Protein AF-0000000083462170 (afdb_homodimer)

Sequence (170 aa):
PGWAVDPAAEGAAPVGGAATWVPVAAGEPVPPSAIPAGLDTGGEQLYVGRGKHESGALIPGKVVPSHGVCYVPWGGEEHGIAEYEPGWAVDPAAEGAAPVGGAATWVPVAAGEPVPPSAIPAGLDTGGEQLYVGRGKHESGALIPGKVVPSHGVCYVPWGGEEHGIAEYE

Secondary structure (DSSP, 8-state):
------GGGS-----SS------B-TTPPPPTT--EEEE-TT--EEEEEEEE-TTS-EEEEEEETTTTEEEEEETTEEEEESSB-/------GGGS-----SS------B-TTPPPPTT--EEEE-TT--EEEEEEEE-TTS-EEEEEEETTTTEEEEEETTEEEEESSB-

Solvent-accessible surface area (backbone atoms only — not comparable to full-atom values): 9360 Å² total; per-residue (Å²): 135,78,83,73,74,69,73,72,72,58,75,52,62,18,83,16,24,64,84,67,83,54,82,36,56,63,76,52,73,77,60,93,79,58,49,77,48,30,30,45,82,86,64,49,68,23,26,59,24,30,27,71,44,93,83,67,20,33,33,21,8,28,23,36,66,94,77,38,27,28,30,22,45,52,95,61,24,42,43,75,26,43,57,26,47,136,78,83,74,72,69,74,72,74,58,77,55,61,23,85,21,34,64,82,64,83,53,81,36,54,64,78,52,73,77,60,92,80,58,51,77,46,30,31,46,83,85,65,48,67,23,23,59,23,28,28,70,43,93,84,68,20,35,32,22,8,29,24,36,66,94,77,39,28,27,29,24,45,51,94,61,25,42,43,75,26,43,58,27,46

Organism: Laodelphax striatellus (NCBI:txid195883)

Structure (mmCIF, N/CA/C/O backbone):
data_AF-0000000083462170-model_v1
#
loop_
_entity.id
_entity.type
_entity.pdbx_description
1 polymer 'Uncharacterized protein'
#
loop_
_atom_site.group_PDB
_atom_site.id
_atom_site.type_symbol
_atom_site.label_atom_id
_atom_site.label_alt_id
_atom_site.label_comp_id
_atom_site.label_asym_id
_atom_site.label_entity_id
_atom_site.label_seq_id
_atom_site.pdbx_PDB_ins_code
_atom_site.Cartn_x
_atom_site.Cartn_y
_atom_site.Cartn_z
_atom_site.occupancy
_atom_site.B_iso_or_equiv
_atom_site.auth_seq_id
_atom_site.auth_comp_id
_atom_site.auth_asym_id
_atom_site.auth_atom_id
_atom_site.pdbx_PDB_model_num
ATOM 1 N N . PRO A 1 1 ? -21.953 16.828 32.188 1 22.05 1 PRO A N 1
ATOM 2 C CA . PRO A 1 1 ? -20.594 16.391 32.5 1 22.05 1 PRO A CA 1
ATOM 3 C C . PRO A 1 1 ? -19.797 16.016 31.234 1 22.05 1 PRO A C 1
ATOM 5 O O . PRO A 1 1 ? -20.281 15.242 30.406 1 22.05 1 PRO A O 1
ATOM 8 N N . GLY A 1 2 ? -19.094 16.891 30.531 1 22.62 2 GLY A N 1
ATOM 9 C CA . GLY A 1 2 ? -18.703 17.047 29.141 1 22.62 2 GLY A CA 1
ATOM 10 C C . GLY A 1 2 ? -17.594 16.094 28.719 1 22.62 2 GLY A C 1
ATOM 11 O O . GLY A 1 2 ? -16.781 15.672 29.547 1 22.62 2 GLY A O 1
ATOM 12 N N . TRP A 1 3 ? -17.922 15.086 27.938 1 23.22 3 TRP A N 1
ATOM 13 C CA . TRP A 1 3 ? -17.078 13.938 27.641 1 23.22 3 TRP A CA 1
ATOM 14 C C . TRP A 1 3 ? -15.695 14.391 27.172 1 23.22 3 TRP A C 1
ATOM 16 O O . TRP A 1 3 ? -15.578 15.32 26.375 1 23.22 3 TRP A O 1
ATOM 26 N N . ALA A 1 4 ? -14.734 14.586 28.016 1 24.98 4 ALA A N 1
ATOM 27 C CA . ALA A 1 4 ? -13.344 15.008 27.875 1 24.98 4 ALA A CA 1
ATOM 28 C C . ALA A 1 4 ? -12.625 14.156 26.828 1 24.98 4 ALA A C 1
ATOM 30 O O . ALA A 1 4 ? -12.609 12.922 26.922 1 24.98 4 ALA A O 1
ATOM 31 N N . VAL A 1 5 ? -12.859 14.484 25.594 1 25.39 5 VAL A N 1
ATOM 32 C CA . VAL A 1 5 ? -12.148 13.828 24.5 1 25.39 5 VAL A CA 1
ATOM 33 C C . VAL A 1 5 ? -10.664 13.711 24.844 1 25.39 5 VAL A C 1
ATOM 35 O O . VAL A 1 5 ? -10.055 14.672 25.312 1 25.39 5 VAL A O 1
ATOM 38 N N . ASP A 1 6 ? -10.289 12.648 25.406 1 29.88 6 ASP A N 1
ATOM 39 C CA . ASP A 1 6 ? -8.906 12.367 25.781 1 29.88 6 ASP A CA 1
ATOM 40 C C . ASP A 1 6 ? -7.938 12.789 24.672 1 29.88 6 ASP A C 1
ATOM 42 O O . ASP A 1 6 ? -8.156 12.477 23.5 1 29.88 6 ASP A O 1
ATOM 46 N N . PRO A 1 7 ? -7.316 13.914 24.781 1 28.61 7 PRO A N 1
ATOM 47 C CA . PRO A 1 7 ? -6.293 14.461 23.891 1 28.61 7 PRO A CA 1
ATOM 48 C C . PRO A 1 7 ? -5.426 13.383 23.25 1 28.61 7 PRO A C 1
ATOM 50 O O . PRO A 1 7 ? -4.613 13.68 22.375 1 28.61 7 PRO A O 1
ATOM 53 N N . ALA A 1 8 ? -5.148 12.414 24.094 1 29.11 8 ALA A N 1
ATOM 54 C CA . ALA A 1 8 ? -4.031 11.523 23.781 1 29.11 8 ALA A CA 1
ATOM 55 C C . ALA A 1 8 ? -4.219 10.867 22.406 1 29.11 8 ALA A C 1
ATOM 57 O O . ALA A 1 8 ? -3.396 10.055 21.984 1 29.11 8 ALA A O 1
ATOM 58 N N . ALA A 1 9 ? -5.5 10.57 22.109 1 28.11 9 ALA A N 1
ATOM 59 C CA . ALA A 1 9 ? -5.68 9.719 20.938 1 28.11 9 ALA A CA 1
ATOM 60 C C . ALA A 1 9 ? -5.035 10.336 19.703 1 28.11 9 ALA A C 1
ATOM 62 O O . ALA A 1 9 ? -5.484 10.109 18.578 1 28.11 9 ALA A O 1
ATOM 63 N N . GLU A 1 10 ? -4.625 11.57 19.797 1 28.42 10 GLU A N 1
ATOM 64 C CA . GLU A 1 10 ? -3.84 12.219 18.75 1 28.42 10 GLU A CA 1
ATOM 65 C C . GLU A 1 10 ? -2.768 11.281 18.203 1 28.42 10 GLU A C 1
ATOM 67 O O . GLU A 1 10 ? -1.894 10.828 18.938 1 28.42 10 GLU A O 1
ATOM 72 N N . GLY A 1 11 ? -3.178 10.18 17.609 1 30.52 11 GLY A N 1
ATOM 73 C CA . GLY A 1 11 ? -2.24 9.297 16.922 1 30.52 11 GLY A CA 1
ATOM 74 C C . GLY A 1 11 ? -0.998 10.016 16.438 1 30.52 11 GLY A C 1
ATOM 75 O O . GLY A 1 11 ? -1.069 10.82 15.5 1 30.52 11 GLY A O 1
ATOM 76 N N . ALA A 1 12 ? -0.257 10.609 17.25 1 30.09 12 ALA A N 1
ATOM 77 C CA . ALA A 1 12 ? 1.049 11.258 17.156 1 30.09 12 ALA A CA 1
ATOM 78 C C . ALA A 1 12 ? 1.91 10.609 16.078 1 30.09 12 ALA A C 1
ATOM 80 O O . ALA A 1 12 ? 2.094 9.391 16.078 1 30.09 12 ALA A O 1
ATOM 81 N N . ALA A 1 13 ? 1.798 11.117 14.867 1 33.25 13 ALA A N 1
ATOM 82 C CA . ALA A 1 13 ? 2.832 10.828 13.875 1 33.25 13 ALA A CA 1
ATOM 83 C C . ALA A 1 13 ? 4.207 10.719 14.531 1 33.25 13 ALA A C 1
ATOM 85 O O . ALA A 1 13 ? 4.598 11.594 15.312 1 33.25 13 ALA A O 1
ATOM 86 N N . PRO A 1 14 ? 4.59 9.648 15.227 1 33.41 14 PRO A N 1
ATOM 87 C CA . PRO A 1 14 ? 5.945 9.719 15.781 1 33.41 14 PRO A CA 1
ATOM 88 C C . PRO A 1 14 ? 6.855 10.656 14.992 1 33.41 14 PRO A C 1
ATOM 90 O O . PRO A 1 14 ? 6.715 10.781 13.773 1 33.41 14 PRO A O 1
ATOM 93 N N . VAL A 1 15 ? 7.145 11.789 15.391 1 33.81 15 VAL A N 1
ATOM 94 C CA . VAL A 1 15 ? 8.258 12.602 14.93 1 33.81 15 VAL A CA 1
ATOM 95 C C . VAL A 1 15 ? 9.469 11.719 14.648 1 33.81 15 VAL A C 1
ATOM 97 O O . VAL A 1 15 ? 10.594 12.211 14.531 1 33.81 15 VAL A O 1
ATOM 100 N N . GLY A 1 16 ? 9.539 10.438 15.148 1 37.56 16 GLY A N 1
ATOM 101 C CA . GLY A 1 16 ? 10.734 9.633 14.977 1 37.56 16 GLY A CA 1
ATOM 102 C C . GLY A 1 16 ? 11.203 9.547 13.539 1 37.56 16 GLY A C 1
ATOM 103 O O . GLY A 1 16 ? 10.531 10.047 12.633 1 37.56 16 GLY A O 1
ATOM 104 N N . GLY A 1 17 ? 12.391 8.711 13.195 1 43.97 17 GLY A N 1
ATOM 105 C CA . GLY A 1 17 ? 13.031 8.672 11.891 1 43.97 17 GLY A CA 1
ATOM 106 C C . GLY A 1 17 ? 12.047 8.516 10.742 1 43.97 17 GLY A C 1
ATOM 107 O O . GLY A 1 17 ? 11.078 7.762 10.852 1 43.97 17 GLY A O 1
ATOM 108 N N . ALA A 1 18 ? 11.719 9.633 9.969 1 58.22 18 ALA A N 1
ATOM 109 C CA . ALA A 1 18 ? 11.023 9.68 8.688 1 58.22 18 ALA A CA 1
ATOM 110 C C . ALA A 1 18 ? 11.148 8.344 7.953 1 58.22 18 ALA A C 1
ATOM 112 O O . ALA A 1 18 ? 12.25 7.816 7.797 1 58.22 18 ALA A O 1
ATOM 113 N N . ALA A 1 19 ? 10.047 7.562 8.109 1 76.88 19 ALA A N 1
ATOM 114 C CA . ALA A 1 19 ? 10.023 6.367 7.27 1 76.88 19 ALA A CA 1
ATOM 115 C C . ALA A 1 19 ? 10.609 6.656 5.891 1 76.88 19 ALA A C 1
ATOM 117 O O . ALA A 1 19 ? 10.375 7.723 5.32 1 76.88 19 ALA A O 1
ATOM 118 N N . THR A 1 20 ? 11.633 5.859 5.617 1 89.5 20 THR A N 1
ATOM 119 C CA . THR A 1 20 ? 12.234 5.98 4.293 1 89.5 20 THR A CA 1
ATOM 120 C C . THR A 1 20 ? 11.914 4.758 3.439 1 89.5 20 THR A C 1
ATOM 122 O O . THR A 1 20 ? 11.742 3.656 3.963 1 89.5 20 THR A O 1
ATOM 125 N N . TRP A 1 21 ? 11.711 5.02 2.223 1 95.81 21 TRP A N 1
ATOM 126 C CA . TRP A 1 21 ? 11.594 3.914 1.278 1 95.81 21 TRP A CA 1
ATOM 127 C C . TRP A 1 21 ? 12.953 3.277 1.017 1 95.81 21 TRP A C 1
ATOM 129 O O . TRP A 1 21 ? 13.906 3.963 0.633 1 95.81 21 TRP A O 1
ATOM 139 N N . VAL A 1 22 ? 13.078 2 1.242 1 96.31 22 VAL A N 1
ATOM 140 C CA . VAL A 1 22 ? 14.32 1.255 1.092 1 96.31 22 VAL A CA 1
ATOM 141 C C . VAL A 1 22 ? 14.219 0.319 -0.11 1 96.31 22 VAL A C 1
ATOM 143 O O . VAL A 1 22 ? 13.336 -0.539 -0.166 1 96.31 22 VAL A O 1
ATOM 146 N N . PRO A 1 23 ? 15.164 0.491 -1.076 1 97.69 23 PRO A N 1
ATOM 147 C CA . PRO A 1 23 ? 15.109 -0.417 -2.225 1 97.69 23 PRO A CA 1
ATOM 148 C C . PRO A 1 23 ? 15.328 -1.876 -1.834 1 97.69 23 PRO A C 1
ATOM 150 O O . PRO A 1 23 ? 16.156 -2.17 -0.971 1 97.69 23 PRO A O 1
ATOM 153 N N . VAL A 1 24 ? 14.523 -2.691 -2.367 1 98.25 24 VAL A N 1
ATOM 154 C CA . VAL A 1 24 ? 14.672 -4.141 -2.273 1 98.25 24 VAL A CA 1
ATOM 155 C C . VAL A 1 24 ? 14.875 -4.73 -3.668 1 98.25 24 VAL A C 1
ATOM 157 O O . VAL A 1 24 ? 14.023 -4.559 -4.547 1 98.25 24 VAL A O 1
ATOM 160 N N . ALA A 1 25 ? 16 -5.398 -3.861 1 98.56 25 ALA A N 1
ATOM 161 C CA . ALA A 1 25 ? 16.281 -6.062 -5.133 1 98.56 25 ALA A CA 1
ATOM 162 C C . ALA A 1 25 ? 15.477 -7.355 -5.262 1 98.56 25 ALA A C 1
ATOM 164 O O . ALA A 1 25 ? 15.062 -7.938 -4.258 1 98.56 25 ALA A O 1
ATOM 165 N N . ALA A 1 26 ? 15.266 -7.707 -6.547 1 98.44 26 ALA A N 1
ATOM 166 C CA . ALA A 1 26 ? 14.547 -8.953 -6.797 1 98.44 26 ALA A CA 1
ATOM 167 C C . ALA A 1 26 ? 15.18 -10.109 -6.031 1 98.44 26 ALA A C 1
ATOM 169 O O . ALA A 1 26 ? 16.391 -10.305 -6.078 1 98.44 26 ALA A O 1
ATOM 170 N N . GLY A 1 27 ? 14.305 -10.82 -5.312 1 97.75 27 GLY A N 1
ATOM 171 C CA . GLY A 1 27 ? 14.766 -12.016 -4.625 1 97.75 27 GLY A CA 1
ATOM 172 C C . GLY A 1 27 ? 15.297 -11.734 -3.23 1 97.75 27 GLY A C 1
ATOM 173 O O . GLY A 1 27 ? 15.562 -12.664 -2.461 1 97.75 27 GLY A O 1
ATOM 174 N N . GLU A 1 28 ? 15.578 -10.586 -2.895 1 98.44 28 GLU A N 1
ATOM 175 C CA . GLU A 1 28 ? 16.062 -10.25 -1.56 1 98.44 28 GLU A CA 1
ATOM 176 C C . GLU A 1 28 ? 14.938 -10.289 -0.534 1 98.44 28 GLU A C 1
ATOM 178 O O . GLU A 1 28 ? 13.781 -10.016 -0.865 1 98.44 28 GLU A O 1
ATOM 183 N N . PRO A 1 29 ? 15.25 -10.57 0.631 1 98.12 29 PRO A N 1
ATOM 184 C CA . PRO A 1 29 ? 14.219 -10.617 1.669 1 98.12 29 PRO A CA 1
ATOM 185 C C . PRO A 1 29 ? 13.695 -9.234 2.041 1 98.12 29 PRO A C 1
ATOM 187 O O . PRO A 1 29 ? 14.398 -8.234 1.852 1 98.12 29 PRO A O 1
ATOM 190 N N . VAL A 1 30 ? 12.484 -9.219 2.564 1 97.94 30 VAL A N 1
ATOM 191 C CA . VAL A 1 30 ? 11.93 -7.992 3.131 1 97.94 30 VAL A CA 1
ATOM 192 C C . VAL A 1 30 ? 12.797 -7.527 4.305 1 97.94 30 VAL A C 1
ATOM 194 O O . VAL A 1 30 ? 13.148 -8.32 5.176 1 97.94 30 VAL A O 1
ATOM 197 N N . PRO A 1 31 ? 13.172 -6.273 4.32 1 96.19 31 PRO A N 1
ATOM 198 C CA . PRO A 1 31 ? 13.977 -5.785 5.445 1 96.19 31 PRO A CA 1
ATOM 199 C C . PRO A 1 31 ? 13.25 -5.918 6.785 1 96.19 31 PRO A C 1
ATOM 201 O O . PRO A 1 31 ? 12.023 -5.801 6.844 1 96.19 31 PRO A O 1
ATOM 204 N N . PRO A 1 32 ? 13.984 -6.094 7.867 1 93.75 32 PRO A N 1
ATOM 205 C CA . PRO A 1 32 ? 13.375 -6.23 9.195 1 93.75 32 PRO A CA 1
ATOM 206 C C . PRO A 1 32 ? 12.633 -4.969 9.633 1 93.75 32 PRO A C 1
ATOM 208 O O . PRO A 1 32 ? 11.781 -5.023 10.523 1 93.75 32 PRO A O 1
ATOM 211 N N . SER A 1 33 ? 12.883 -3.848 8.977 1 90.44 33 SER A N 1
ATOM 212 C CA . SER A 1 33 ? 12.266 -2.582 9.359 1 90.44 33 SER A CA 1
ATOM 213 C C . SER A 1 33 ? 10.992 -2.33 8.562 1 90.44 33 SER A C 1
ATOM 215 O O . SER A 1 33 ? 10.336 -1.298 8.734 1 90.44 33 SER A O 1
ATOM 217 N N . ALA A 1 34 ? 10.734 -3.215 7.711 1 93.88 34 ALA A N 1
ATOM 218 C CA . ALA A 1 34 ? 9.539 -3.02 6.891 1 93.88 34 ALA A CA 1
ATOM 219 C C . ALA A 1 34 ? 8.305 -2.826 7.766 1 93.88 34 ALA A C 1
ATOM 221 O O . ALA A 1 34 ? 8.18 -3.439 8.828 1 93.88 34 ALA A O 1
ATOM 222 N N . ILE A 1 35 ? 7.352 -2.039 7.312 1 92.94 35 ILE A N 1
ATOM 223 C CA . ILE A 1 35 ? 6.152 -1.701 8.07 1 92.94 35 ILE A CA 1
ATOM 224 C C . ILE A 1 35 ? 5.082 -2.764 7.84 1 92.94 35 ILE A C 1
ATOM 226 O O . ILE A 1 35 ? 4.562 -2.898 6.73 1 92.94 35 ILE A O 1
ATOM 230 N N . PRO A 1 36 ? 4.75 -3.502 8.906 1 95.81 36 PRO A N 1
ATOM 231 C CA . PRO A 1 36 ? 3.602 -4.402 8.766 1 95.81 36 PRO A CA 1
ATOM 232 C C . PRO A 1 36 ? 2.291 -3.652 8.539 1 95.81 36 PRO A C 1
ATOM 234 O O . PRO A 1 36 ? 2.043 -2.625 9.172 1 95.81 36 PRO A O 1
ATOM 237 N N . ALA A 1 37 ? 1.513 -4.238 7.621 1 97.38 37 ALA A N 1
ATOM 238 C CA . ALA A 1 37 ? 0.372 -3.412 7.234 1 97.38 37 ALA A CA 1
ATOM 239 C C . ALA A 1 37 ? -0.876 -4.266 7.023 1 97.38 37 ALA A C 1
ATOM 241 O O . ALA A 1 37 ? -1.937 -3.748 6.668 1 97.38 37 ALA A O 1
ATOM 242 N N . GLY A 1 38 ? -0.79 -5.566 7.121 1 98.38 38 GLY A N 1
ATOM 243 C CA . GLY A 1 38 ? -1.947 -6.426 6.926 1 98.38 38 GLY A CA 1
ATOM 244 C C . GLY A 1 38 ? -1.623 -7.902 7.055 1 98.38 38 GLY A C 1
ATOM 245 O O . GLY A 1 38 ? -0.472 -8.273 7.297 1 98.38 38 GLY A O 1
ATOM 246 N N . LEU A 1 39 ? -2.701 -8.609 6.891 1 98.44 39 LEU A N 1
ATOM 247 C CA . LEU A 1 39 ? -2.676 -10.07 6.895 1 98.44 39 LEU A CA 1
ATOM 248 C C . LEU A 1 39 ? -3.586 -10.633 5.809 1 98.44 39 LEU A C 1
ATOM 250 O O . LEU A 1 39 ? -4.711 -10.164 5.633 1 98.44 39 LEU A O 1
ATOM 254 N N . ASP A 1 40 ? -3.012 -11.539 5.098 1 98.06 40 ASP A N 1
ATOM 255 C CA . ASP A 1 40 ? -3.9 -12.172 4.129 1 98.06 40 ASP A CA 1
ATOM 256 C C . ASP A 1 40 ? -4.738 -13.266 4.785 1 98.06 40 ASP A C 1
ATOM 258 O O . ASP A 1 40 ? -4.648 -13.484 5.996 1 98.06 40 ASP A O 1
ATOM 262 N N . THR A 1 41 ? -5.578 -13.922 3.984 1 97.88 41 THR A N 1
ATOM 263 C CA . THR A 1 41 ? -6.531 -14.883 4.531 1 97.88 41 THR A CA 1
ATOM 264 C C . THR A 1 41 ? -5.809 -16.125 5.066 1 97.88 41 THR A C 1
ATOM 266 O O . THR A 1 41 ? -6.367 -16.875 5.871 1 97.88 41 THR A O 1
ATOM 269 N N . GLY A 1 42 ? -4.594 -16.375 4.66 1 97.56 42 GLY A N 1
ATOM 270 C CA . GLY A 1 42 ? -3.795 -17.5 5.129 1 97.56 42 GLY A CA 1
ATOM 271 C C . GLY A 1 42 ? -2.943 -17.156 6.336 1 97.56 42 GLY A C 1
ATOM 272 O O . GLY A 1 42 ? -2.213 -18.016 6.848 1 97.56 42 GLY A O 1
ATOM 273 N N . GLY A 1 43 ? -2.988 -15.93 6.734 1 97.38 43 GLY A N 1
ATOM 274 C CA . GLY A 1 43 ? -2.244 -15.516 7.914 1 97.38 43 GLY A CA 1
ATOM 275 C C . GLY A 1 43 ? -0.863 -14.984 7.59 1 97.38 43 GLY A C 1
ATOM 276 O O . GLY A 1 43 ? -0.054 -14.75 8.492 1 97.38 43 GLY A O 1
ATOM 277 N N . GLU A 1 44 ? -0.578 -14.844 6.371 1 98.31 44 GLU A N 1
ATOM 278 C CA . GLU A 1 44 ? 0.724 -14.281 6.031 1 98.31 44 GLU A CA 1
ATOM 279 C C . GLU A 1 44 ? 0.743 -12.773 6.246 1 98.31 44 GLU A C 1
ATOM 281 O O . GLU A 1 44 ? -0.161 -12.062 5.797 1 98.31 44 GLU A O 1
ATOM 286 N N . GLN A 1 45 ? 1.786 -12.312 6.984 1 98.62 45 GLN A N 1
ATOM 287 C CA . GLN A 1 45 ? 1.983 -10.883 7.203 1 98.62 45 GLN A CA 1
ATOM 288 C C . GLN A 1 45 ? 2.32 -10.164 5.902 1 98.62 45 GLN A C 1
ATOM 290 O O . GLN A 1 45 ? 3.221 -10.586 5.172 1 98.62 45 GLN A O 1
ATOM 295 N N . LEU A 1 46 ? 1.598 -9.102 5.648 1 98.75 46 LEU A N 1
ATOM 296 C CA . LEU A 1 46 ? 1.851 -8.227 4.508 1 98.75 46 LEU A CA 1
ATOM 297 C C . LEU A 1 46 ? 2.502 -6.922 4.957 1 98.75 46 LEU A C 1
ATOM 299 O O . LEU A 1 46 ? 2.314 -6.488 6.098 1 98.75 46 LEU A O 1
ATOM 303 N N . TYR A 1 47 ? 3.232 -6.371 4.047 1 98 47 TYR A N 1
ATOM 304 C CA . TYR A 1 47 ? 3.926 -5.121 4.34 1 98 47 TYR A CA 1
ATOM 305 C C . TYR A 1 47 ? 3.605 -4.062 3.293 1 98 47 TYR A C 1
ATOM 307 O O . TYR A 1 47 ? 3.164 -4.387 2.188 1 98 47 TYR A O 1
ATOM 315 N N . VAL A 1 48 ? 3.828 -2.801 3.682 1 97.62 48 VAL A N 1
ATOM 316 C CA . VAL A 1 48 ? 3.764 -1.697 2.729 1 97.62 48 VAL A CA 1
ATOM 317 C C . VAL A 1 48 ? 4.961 -1.759 1.784 1 97.62 48 VAL A C 1
ATOM 319 O O . VAL A 1 48 ? 6.09 -2 2.219 1 97.62 48 VAL A O 1
ATOM 322 N N . GLY A 1 49 ? 4.734 -1.559 0.559 1 98.19 49 GLY A N 1
ATOM 323 C CA . GLY A 1 49 ? 5.754 -1.32 -0.448 1 98.19 49 GLY A CA 1
ATOM 324 C C . GLY A 1 49 ? 5.281 -0.429 -1.581 1 98.19 49 GLY A C 1
ATOM 325 O O . GLY A 1 49 ? 4.113 -0.037 -1.622 1 98.19 49 GLY A O 1
ATOM 326 N N . ARG A 1 50 ? 6.18 -0.071 -2.424 1 98.81 50 ARG A N 1
ATOM 327 C CA . ARG A 1 50 ? 5.836 0.624 -3.66 1 98.81 50 ARG A CA 1
ATOM 328 C C . ARG A 1 50 ? 6.715 0.151 -4.816 1 98.81 50 ARG A C 1
ATOM 330 O O . ARG A 1 50 ? 7.867 -0.231 -4.609 1 98.81 50 ARG A O 1
ATOM 337 N N . GLY A 1 51 ? 6.109 0.126 -5.914 1 98.81 51 GLY A N 1
ATOM 338 C CA . GLY A 1 51 ? 6.789 -0.302 -7.129 1 98.81 51 GLY A CA 1
ATOM 339 C C . GLY A 1 51 ? 6.492 0.583 -8.32 1 98.81 51 GLY A C 1
ATOM 340 O O . GLY A 1 51 ? 5.43 1.209 -8.391 1 98.81 51 GLY A O 1
ATOM 341 N N . LYS A 1 52 ? 7.426 0.648 -9.211 1 98.75 52 LYS A N 1
ATOM 342 C CA . LYS A 1 52 ? 7.23 1.367 -10.461 1 98.75 52 LYS A CA 1
ATOM 343 C C . LYS A 1 52 ? 6.508 0.498 -11.492 1 98.75 52 LYS A C 1
ATOM 345 O O . LYS A 1 52 ? 6.996 -0.573 -11.859 1 98.75 52 LYS A O 1
ATOM 350 N N . HIS A 1 53 ? 5.426 0.993 -11.875 1 98.62 53 HIS A N 1
ATOM 351 C CA . HIS A 1 53 ? 4.676 0.327 -12.93 1 98.62 53 HIS A CA 1
ATOM 352 C C . HIS A 1 53 ? 5.219 0.697 -14.305 1 98.62 53 HIS A C 1
ATOM 354 O O . HIS A 1 53 ? 5.836 1.751 -14.477 1 98.62 53 HIS A O 1
ATOM 360 N N . GLU A 1 54 ? 4.934 -0.164 -15.281 1 98.12 54 GLU A N 1
ATOM 361 C CA . GLU A 1 54 ? 5.414 0.08 -16.641 1 98.12 54 GLU A CA 1
ATOM 362 C C . GLU A 1 54 ? 4.852 1.384 -17.203 1 98.12 54 GLU A C 1
ATOM 364 O O . GLU A 1 54 ? 5.445 1.989 -18.094 1 98.12 54 GLU A O 1
ATOM 369 N N . SER A 1 55 ? 3.734 1.761 -16.688 1 97.31 55 SER A N 1
ATOM 370 C CA . SER A 1 55 ? 3.131 3.016 -17.125 1 97.31 55 SER A CA 1
ATOM 371 C C . SER A 1 55 ? 3.994 4.211 -16.734 1 97.31 55 SER A C 1
ATOM 373 O O . SER A 1 55 ? 3.807 5.312 -17.25 1 97.31 55 SER A O 1
ATOM 375 N N . GLY A 1 56 ? 4.895 4.051 -15.867 1 98.06 56 GLY A N 1
ATOM 376 C CA . GLY A 1 56 ? 5.707 5.133 -15.328 1 98.06 56 GLY A CA 1
ATOM 377 C C . GLY A 1 56 ? 5.262 5.59 -13.953 1 98.06 56 GLY A C 1
ATOM 378 O O . GLY A 1 56 ? 5.969 6.348 -13.289 1 98.06 56 GLY A O 1
ATOM 379 N N . ALA A 1 57 ? 4.168 5.117 -13.531 1 98.5 57 ALA A N 1
ATOM 380 C CA . ALA A 1 57 ? 3.646 5.488 -12.211 1 98.5 57 ALA A CA 1
ATOM 381 C C . ALA A 1 57 ? 4.41 4.773 -11.102 1 98.5 57 ALA A C 1
ATOM 383 O O . ALA A 1 57 ? 4.883 3.65 -11.289 1 98.5 57 ALA A O 1
ATOM 384 N N . LEU A 1 58 ? 4.602 5.469 -9.977 1 98.81 58 LEU A N 1
ATOM 385 C CA . LEU A 1 58 ? 5.031 4.867 -8.719 1 98.81 58 LEU A CA 1
ATOM 386 C C . LEU A 1 58 ? 3.836 4.613 -7.805 1 98.81 58 LEU A C 1
ATOM 388 O O . LEU A 1 58 ? 3.1 5.543 -7.465 1 98.81 58 LEU A O 1
ATOM 392 N N . ILE A 1 59 ? 3.641 3.348 -7.434 1 98.88 59 ILE A N 1
ATOM 393 C CA . ILE A 1 59 ? 2.363 2.957 -6.848 1 98.88 59 ILE A CA 1
ATOM 394 C C . ILE A 1 59 ? 2.605 2.164 -5.566 1 98.88 59 ILE A C 1
ATOM 396 O O . ILE A 1 59 ? 3.33 1.166 -5.574 1 98.88 59 ILE A O 1
ATOM 400 N N . PRO A 1 60 ? 2.045 2.607 -4.473 1 98.81 60 PRO A N 1
ATOM 401 C CA . PRO A 1 60 ? 2.102 1.742 -3.291 1 98.81 60 PRO A CA 1
ATOM 402 C C . PRO A 1 60 ? 1.207 0.511 -3.418 1 98.81 60 PRO A C 1
ATOM 404 O O . PRO A 1 60 ? 0.224 0.531 -4.164 1 98.81 60 PRO A O 1
ATOM 407 N N . GLY A 1 61 ? 1.593 -0.517 -2.697 1 98.88 61 GLY A N 1
ATOM 408 C CA . GLY A 1 61 ? 0.876 -1.782 -2.73 1 98.88 61 GLY A CA 1
ATOM 409 C C . GLY A 1 61 ? 1.23 -2.697 -1.573 1 98.88 61 GLY A C 1
ATOM 410 O O . GLY A 1 61 ? 1.569 -2.229 -0.485 1 98.88 61 GLY A O 1
ATOM 411 N N . LYS A 1 62 ? 1.006 -3.982 -1.768 1 98.94 62 LYS A N 1
ATOM 412 C CA . LYS A 1 62 ? 1.264 -4.973 -0.726 1 98.94 62 LYS A CA 1
ATOM 413 C C . LYS A 1 62 ? 2.49 -5.816 -1.062 1 98.94 62 LYS A C 1
ATOM 415 O O . LYS A 1 62 ? 2.541 -6.457 -2.113 1 98.94 62 LYS A O 1
ATOM 420 N N . VAL A 1 63 ? 3.418 -5.852 -0.186 1 98.81 63 VAL A N 1
ATOM 421 C CA . VAL A 1 63 ? 4.539 -6.781 -0.293 1 98.81 63 VAL A CA 1
ATOM 422 C C . VAL A 1 63 ? 4.152 -8.133 0.304 1 98.81 63 VAL A C 1
ATOM 424 O O . VAL A 1 63 ? 3.641 -8.195 1.425 1 98.81 63 VAL A O 1
ATOM 427 N N . VAL A 1 64 ? 4.375 -9.109 -0.454 1 98.88 64 VAL A N 1
ATOM 428 C CA . VAL A 1 64 ? 4.137 -10.484 -0.014 1 98.88 64 VAL A CA 1
ATOM 429 C C . VAL A 1 64 ? 5.465 -11.227 0.087 1 98.88 64 VAL A C 1
ATOM 431 O O . VAL A 1 64 ? 6 -11.695 -0.921 1 98.88 64 VAL A O 1
ATOM 434 N N . PRO A 1 65 ? 5.906 -11.406 1.302 1 98.44 65 PRO A N 1
ATOM 435 C CA . PRO A 1 65 ? 7.254 -11.961 1.449 1 98.44 65 PRO A CA 1
ATOM 436 C C . PRO A 1 65 ? 7.41 -13.32 0.762 1 98.44 65 PRO A C 1
ATOM 438 O O . PRO A 1 65 ? 8.391 -13.547 0.053 1 98.44 65 PRO A O 1
ATOM 441 N N . SER A 1 66 ? 6.477 -14.148 0.896 1 98.56 66 SER A N 1
ATOM 442 C CA . SER A 1 66 ? 6.617 -15.484 0.33 1 98.56 66 SER A CA 1
ATOM 443 C C . SER A 1 66 ? 6.645 -15.445 -1.194 1 98.56 66 SER A C 1
ATOM 445 O O . SER A 1 66 ? 7.129 -16.375 -1.839 1 98.56 66 SER A O 1
ATOM 447 N N . HIS A 1 67 ? 6.047 -14.484 -1.838 1 98.5 67 HIS A N 1
ATOM 448 C CA . HIS A 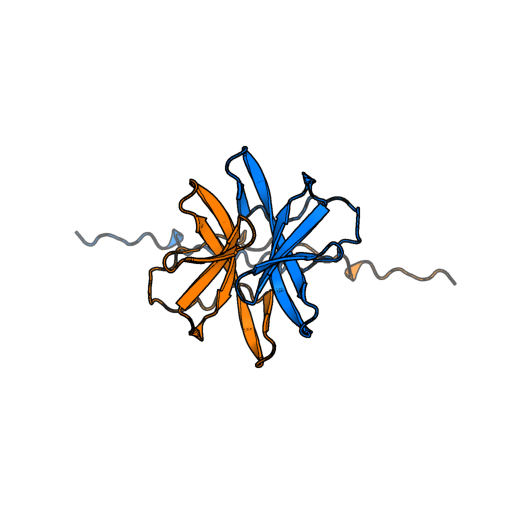1 67 ? 6.027 -14.367 -3.291 1 98.5 67 HIS A CA 1
ATOM 449 C C . HIS A 1 67 ? 7.242 -13.602 -3.799 1 98.5 67 HIS A C 1
ATOM 451 O O . HIS A 1 67 ? 7.582 -13.68 -4.98 1 98.5 67 HIS A O 1
ATOM 457 N N . GLY A 1 68 ? 7.84 -12.75 -2.994 1 98.56 68 GLY A N 1
ATOM 458 C CA . GLY A 1 68 ? 9.031 -12 -3.365 1 98.56 68 GLY A CA 1
ATOM 459 C C . GLY A 1 68 ? 8.727 -10.766 -4.195 1 98.56 68 GLY A C 1
ATOM 460 O O . GLY A 1 68 ? 9.578 -10.289 -4.941 1 98.56 68 GLY A O 1
ATOM 461 N N . VAL A 1 69 ? 7.477 -10.289 -4.156 1 98.88 69 VAL A N 1
ATOM 462 C CA . VAL A 1 69 ? 7.117 -9.148 -4.992 1 98.88 69 VAL A CA 1
ATOM 463 C C . VAL A 1 69 ? 6.27 -8.164 -4.188 1 98.88 69 VAL A C 1
ATOM 465 O O . VAL A 1 69 ? 5.746 -8.508 -3.127 1 98.88 69 VAL A O 1
ATOM 468 N N . CYS A 1 70 ? 6.184 -6.98 -4.691 1 98.88 70 CYS A N 1
ATOM 469 C CA . CYS A 1 70 ? 5.18 -5.992 -4.32 1 98.88 70 CYS A CA 1
ATOM 470 C C . CYS A 1 70 ? 4.055 -5.945 -5.348 1 98.88 70 CYS A C 1
ATOM 472 O O . CYS A 1 70 ? 4.27 -5.539 -6.492 1 98.88 70 CYS A O 1
ATOM 474 N N . TYR A 1 71 ? 2.906 -6.344 -4.984 1 98.94 71 TYR A N 1
ATOM 475 C CA . TYR A 1 71 ? 1.746 -6.203 -5.855 1 98.94 71 TYR A CA 1
ATOM 476 C C . TYR A 1 71 ? 1.18 -4.789 -5.785 1 98.94 71 TYR A C 1
ATOM 478 O O . TYR A 1 71 ? 0.798 -4.32 -4.711 1 98.94 71 TYR A O 1
ATOM 486 N N . VAL A 1 72 ? 1.109 -4.148 -6.898 1 98.94 72 VAL A N 1
ATOM 487 C CA . VAL A 1 72 ? 0.537 -2.807 -6.949 1 98.94 72 VAL A CA 1
ATOM 488 C C . VAL A 1 72 ? -0.769 -2.832 -7.742 1 98.94 72 VAL A C 1
ATOM 490 O O . VAL A 1 72 ? -0.88 -3.539 -8.742 1 98.94 72 VAL A O 1
ATOM 493 N N . PRO A 1 73 ? -1.747 -2.137 -7.223 1 98.88 73 PRO A N 1
ATOM 494 C CA . PRO A 1 73 ? -3.008 -2.021 -7.961 1 98.88 73 PRO A CA 1
ATOM 495 C C . PRO A 1 73 ? -2.957 -0.955 -9.055 1 98.88 73 PRO A C 1
ATOM 497 O O . PRO A 1 73 ? -2.637 0.203 -8.773 1 98.88 73 PRO A O 1
ATOM 500 N N . TRP A 1 74 ? -3.309 -1.337 -10.273 1 98.38 74 TRP A N 1
ATOM 501 C CA . TRP A 1 74 ? -3.293 -0.411 -11.406 1 98.38 74 TRP A CA 1
ATOM 502 C C . TRP A 1 74 ? -4.16 -0.929 -12.547 1 98.38 74 TRP A C 1
ATOM 504 O O . TRP A 1 74 ? -4.086 -2.105 -12.906 1 98.38 74 TRP A O 1
ATOM 514 N N . GLY A 1 75 ? -4.938 -0.012 -13.023 1 97.38 75 GLY A N 1
ATOM 515 C CA . GLY A 1 75 ? -5.703 -0.326 -14.219 1 97.38 75 GLY A CA 1
ATOM 516 C C . GLY A 1 75 ? -6.664 -1.486 -14.023 1 97.38 75 GLY A C 1
ATOM 517 O O . GLY A 1 75 ? -6.91 -2.258 -14.953 1 97.38 75 GLY A O 1
ATOM 518 N N . GLY A 1 76 ? -7.113 -1.654 -12.883 1 98.06 76 GLY A N 1
ATOM 519 C CA . GLY A 1 76 ? -8.078 -2.709 -12.625 1 98.06 76 GLY A CA 1
ATOM 520 C C . GLY A 1 76 ? -7.434 -4.047 -12.32 1 98.06 76 GLY A C 1
ATOM 521 O O . GLY A 1 76 ? -8.125 -5.031 -12.047 1 98.06 76 GLY A O 1
ATOM 522 N N . GLU A 1 77 ? -6.074 -4.078 -12.32 1 98.25 77 GLU A N 1
ATOM 523 C CA . GLU A 1 77 ? -5.355 -5.336 -12.156 1 98.25 77 GLU A CA 1
ATOM 524 C C . GLU A 1 77 ? -4.328 -5.238 -11.031 1 98.25 77 GLU A C 1
ATOM 526 O O . GLU A 1 77 ? -3.988 -4.141 -10.586 1 98.25 77 GLU A O 1
ATOM 531 N N . GLU A 1 78 ? -3.924 -6.391 -10.547 1 98 78 GLU A N 1
ATOM 532 C CA . GLU A 1 78 ? -2.795 -6.555 -9.633 1 98 78 GLU A CA 1
ATOM 533 C C . GLU A 1 78 ? -1.509 -6.863 -10.391 1 98 78 GLU A C 1
ATOM 535 O O . GLU A 1 78 ? -1.443 -7.836 -11.141 1 98 78 GLU A O 1
ATOM 540 N N . HIS A 1 79 ? -0.442 -6.016 -10.219 1 98.69 79 HIS A N 1
ATOM 541 C CA . HIS A 1 79 ? 0.844 -6.199 -10.883 1 98.69 79 HIS A CA 1
ATOM 542 C C . HIS A 1 79 ? 1.942 -6.52 -9.875 1 98.69 79 HIS A C 1
ATOM 544 O O . HIS A 1 79 ? 2.193 -5.734 -8.953 1 98.69 79 HIS A O 1
ATOM 550 N N . GLY A 1 80 ? 2.582 -7.621 -10 1 98.81 80 GLY A N 1
ATOM 551 C CA . GLY A 1 80 ? 3.705 -7.969 -9.148 1 98.81 80 GLY A CA 1
ATOM 552 C C . GLY A 1 80 ? 5.016 -7.352 -9.594 1 98.81 80 GLY A C 1
ATOM 553 O O . GLY A 1 80 ? 5.453 -7.574 -10.727 1 98.81 80 GLY A O 1
ATOM 554 N N . ILE A 1 81 ? 5.66 -6.613 -8.781 1 98.88 81 ILE A N 1
ATOM 555 C CA . ILE A 1 81 ? 6.93 -5.949 -9.055 1 98.88 81 ILE A CA 1
ATOM 556 C C . ILE A 1 81 ? 8.023 -6.531 -8.164 1 98.88 81 ILE A C 1
ATOM 558 O O . ILE A 1 81 ? 7.953 -6.434 -6.941 1 98.88 81 ILE A O 1
ATOM 562 N N . ALA A 1 82 ? 9.062 -7.07 -8.75 1 98.81 82 ALA A N 1
ATOM 563 C CA . ALA A 1 82 ? 10.094 -7.777 -7.992 1 98.81 82 ALA A CA 1
ATOM 564 C C . ALA A 1 82 ? 11.102 -6.801 -7.398 1 98.81 82 ALA A C 1
ATOM 566 O O . ALA A 1 82 ? 11.688 -7.074 -6.348 1 98.81 82 ALA A O 1
ATOM 567 N N . GLU A 1 83 ? 11.383 -5.738 -8.188 1 98.75 83 GLU A N 1
ATOM 568 C CA . GLU A 1 83 ? 12.211 -4.648 -7.68 1 98.75 83 GLU A CA 1
ATOM 569 C C . GLU A 1 83 ? 11.352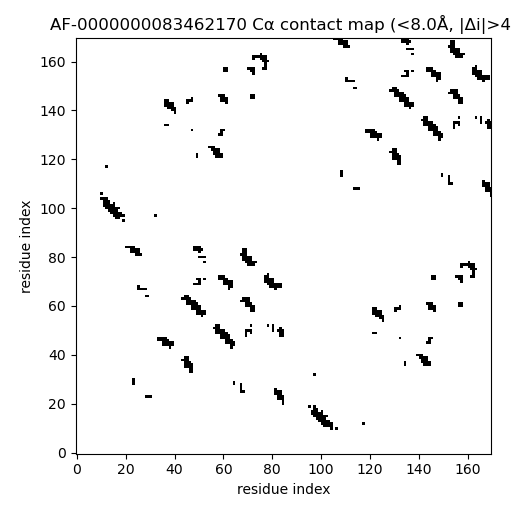 -3.518 -7.117 1 98.75 83 GLU A C 1
ATOM 571 O O . GLU A 1 83 ? 10.688 -2.803 -7.871 1 98.75 83 GLU A O 1
ATOM 576 N N . TYR A 1 84 ? 11.352 -3.396 -5.859 1 98.81 84 TYR A N 1
ATOM 577 C CA . TYR A 1 84 ? 10.453 -2.463 -5.191 1 98.81 84 TYR A CA 1
ATOM 578 C C . TYR A 1 84 ? 11.156 -1.759 -4.039 1 98.81 84 TYR A C 1
ATOM 580 O O . TYR A 1 84 ? 12.352 -1.961 -3.814 1 98.81 84 TYR A O 1
ATOM 588 N N . GLU A 1 85 ? 10.32 -0.922 -3.402 1 97.88 85 GLU A N 1
ATOM 589 C CA . GLU A 1 85 ? 10.734 -0.281 -2.158 1 97.88 85 GLU A CA 1
ATOM 590 C C . GLU A 1 85 ? 9.719 -0.521 -1.047 1 97.88 85 GLU A C 1
ATOM 592 O O . GLU A 1 85 ? 8.523 -0.674 -1.313 1 97.88 85 GLU A O 1
ATOM 597 N N . PRO B 1 1 ? 43.719 6.41 0.082 1 22.95 1 PRO B N 1
ATOM 598 C CA . PRO B 1 1 ? 42.906 7.363 0.833 1 22.95 1 PRO B CA 1
ATOM 599 C C . PRO B 1 1 ? 41.438 6.922 0.958 1 22.95 1 PRO B C 1
ATOM 601 O O . PRO B 1 1 ? 40.844 6.508 -0.031 1 22.95 1 PRO B O 1
ATOM 604 N N . GLY B 1 2 ? 40.969 6.23 2.01 1 23.8 2 GLY B N 1
ATOM 605 C CA . GLY B 1 2 ? 39.938 5.25 2.275 1 23.8 2 GLY B CA 1
ATOM 606 C C . GLY B 1 2 ? 38.531 5.852 2.322 1 23.8 2 GLY B C 1
ATOM 607 O O . GLY B 1 2 ? 38.375 7.02 2.684 1 23.8 2 GLY B O 1
ATOM 608 N N . TRP B 1 3 ? 37.719 5.582 1.306 1 23.61 3 TRP B N 1
ATOM 609 C CA . TRP B 1 3 ? 36.438 6.242 1.017 1 23.61 3 TRP B CA 1
ATOM 610 C C . TRP B 1 3 ? 35.531 6.23 2.238 1 23.61 3 TRP B C 1
ATOM 612 O O . TRP B 1 3 ? 35.406 5.203 2.902 1 23.61 3 TRP B O 1
ATOM 622 N N . ALA B 1 4 ? 35.594 7.234 3.105 1 24.98 4 ALA B N 1
ATOM 623 C CA . ALA B 1 4 ? 34.844 7.484 4.332 1 24.98 4 ALA B CA 1
ATOM 624 C C . ALA B 1 4 ? 33.344 7.383 4.082 1 24.98 4 ALA B C 1
ATOM 626 O O . ALA B 1 4 ? 32.812 8.047 3.197 1 24.98 4 ALA B O 1
ATOM 627 N N . VAL B 1 5 ? 32.875 6.191 4.004 1 25.88 5 VAL B N 1
ATOM 628 C CA . VAL B 1 5 ? 31.453 5.945 3.885 1 25.88 5 VAL B CA 1
ATOM 629 C C . VAL B 1 5 ? 30.688 6.805 4.895 1 25.88 5 VAL B C 1
ATOM 631 O O . VAL B 1 5 ? 31.062 6.855 6.07 1 25.88 5 VAL B O 1
ATOM 634 N N . ASP B 1 6 ? 30.328 7.965 4.48 1 28.36 6 ASP B N 1
ATOM 635 C CA . ASP B 1 6 ? 29.562 8.883 5.316 1 28.36 6 ASP B CA 1
ATOM 636 C C . ASP B 1 6 ? 28.438 8.156 6.055 1 28.36 6 ASP B C 1
ATOM 638 O O . ASP B 1 6 ? 27.672 7.402 5.449 1 28.36 6 ASP B O 1
ATOM 642 N N . PRO B 1 7 ? 28.594 7.797 7.293 1 27.3 7 PRO B N 1
ATOM 643 C CA . PRO B 1 7 ? 27.672 7.156 8.227 1 27.3 7 PRO B CA 1
ATOM 644 C C . PRO B 1 7 ? 26.234 7.652 8.07 1 27.3 7 PRO B C 1
ATOM 646 O O . PRO B 1 7 ? 25.328 7.172 8.758 1 27.3 7 PRO B O 1
ATOM 64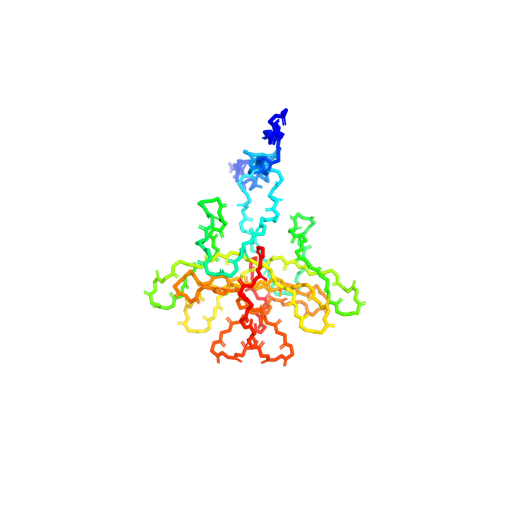9 N N . ALA B 1 8 ? 26.172 8.883 7.715 1 28.58 8 ALA B N 1
ATOM 650 C CA . ALA B 1 8 ? 24.875 9.531 7.867 1 28.58 8 ALA B CA 1
ATOM 651 C C . ALA B 1 8 ? 23.797 8.797 7.074 1 28.58 8 ALA B C 1
ATOM 653 O O . ALA B 1 8 ? 22.641 9.188 7.098 1 28.58 8 ALA B O 1
ATOM 654 N N . ALA B 1 9 ? 24.203 8.367 5.848 1 27.56 9 ALA B N 1
ATOM 655 C CA . ALA B 1 9 ? 23.172 7.922 4.926 1 27.56 9 ALA B CA 1
ATOM 656 C C . ALA B 1 9 ? 22.344 6.793 5.531 1 27.56 9 ALA B C 1
ATOM 658 O O . ALA B 1 9 ? 21.734 5.996 4.809 1 27.56 9 ALA B O 1
ATOM 659 N N . GLU B 1 10 ? 22.75 6.203 6.625 1 28.94 10 GLU B N 1
ATOM 660 C CA . GLU B 1 10 ? 21.984 5.254 7.422 1 28.94 10 GLU B CA 1
ATOM 661 C C . GLU B 1 10 ? 20.531 5.711 7.59 1 28.94 10 GLU B C 1
ATOM 663 O O . GLU B 1 10 ? 20.281 6.812 8.078 1 28.94 10 GLU B O 1
ATOM 668 N N . GLY B 1 11 ? 19.734 5.59 6.523 1 30.59 11 GLY B N 1
ATOM 669 C CA . GLY B 1 11 ? 18.312 5.902 6.52 1 30.59 11 GLY B CA 1
ATOM 670 C C . GLY B 1 11 ? 17.656 5.699 7.871 1 30.59 11 GLY B C 1
ATOM 671 O O . GLY B 1 11 ? 17.484 4.562 8.312 1 30.59 11 GLY B O 1
ATOM 672 N N . ALA B 1 12 ? 18.156 6.25 8.891 1 30.05 12 ALA B N 1
ATOM 673 C CA . ALA B 1 12 ? 17.672 6.363 10.266 1 30.05 12 ALA B CA 1
ATOM 674 C C . ALA B 1 12 ? 16.156 6.332 10.32 1 30.05 12 ALA B C 1
ATOM 676 O O . ALA B 1 12 ? 15.484 7.117 9.641 1 30.05 12 ALA B O 1
ATOM 677 N N . ALA B 1 13 ? 15.617 5.113 10.422 1 33.56 13 ALA B N 1
ATOM 678 C CA . ALA B 1 13 ? 14.227 4.969 10.852 1 33.56 13 ALA B CA 1
ATOM 679 C C . ALA B 1 13 ? 13.852 6.031 11.875 1 33.56 13 ALA B C 1
ATOM 681 O O . ALA B 1 13 ? 14.547 6.199 12.883 1 33.56 13 ALA B O 1
ATOM 682 N N . PRO B 1 14 ? 13.625 7.281 11.555 1 33.47 14 PRO B N 1
ATOM 683 C CA . PRO B 1 14 ? 13.281 8.156 12.68 1 33.47 14 PRO B CA 1
ATOM 684 C C . PRO B 1 14 ? 12.594 7.41 13.828 1 33.47 14 PRO B C 1
ATOM 686 O O . PRO B 1 14 ? 11.875 6.438 13.586 1 33.47 14 PRO B O 1
ATOM 689 N N . VAL B 1 15 ? 13.141 7.125 14.875 1 34.31 15 VAL B N 1
ATOM 690 C CA . VAL B 1 15 ? 12.539 6.734 16.141 1 34.31 15 VAL B CA 1
ATOM 691 C C . VAL B 1 15 ? 11.242 7.516 16.359 1 34.31 15 VAL B C 1
ATOM 693 O O . VAL B 1 15 ? 10.742 7.594 17.484 1 34.31 15 VAL B O 1
ATOM 696 N N . GLY B 1 16 ? 10.938 8.609 15.562 1 37.25 16 GLY B N 1
ATOM 697 C CA . GLY B 1 16 ? 9.773 9.43 15.875 1 37.25 16 GLY B CA 1
ATOM 698 C C . GLY B 1 16 ? 8.492 8.625 15.961 1 37.25 16 GLY B C 1
ATOM 699 O O . GLY B 1 16 ? 8.484 7.422 15.695 1 37.25 16 GLY B O 1
ATOM 700 N N . GLY B 1 17 ? 7.18 9.344 16.234 1 43.94 17 GLY B N 1
ATOM 701 C CA . GLY B 1 17 ? 5.902 8.703 16.516 1 43.94 17 GLY B CA 1
ATOM 702 C C . GLY B 1 17 ? 5.57 7.594 15.531 1 43.94 17 GLY B C 1
ATOM 703 O O . GLY B 1 17 ? 5.844 7.711 14.336 1 43.94 17 GLY B O 1
ATOM 704 N N . ALA B 1 18 ? 5.688 6.238 15.953 1 58.75 18 ALA B N 1
ATOM 705 C CA . ALA B 1 18 ? 5.164 5.035 15.312 1 58.75 18 ALA B CA 1
ATOM 706 C C . ALA B 1 18 ? 3.984 5.367 14.398 1 58.75 18 ALA B C 1
ATOM 708 O O . ALA B 1 18 ? 3.061 6.078 14.805 1 58.75 18 ALA B O 1
ATOM 709 N N . ALA B 1 19 ? 4.344 5.453 13.109 1 75.81 19 ALA B N 1
ATOM 710 C CA . ALA B 1 19 ? 3.223 5.562 12.18 1 75.81 19 ALA B CA 1
ATOM 711 C C . ALA B 1 19 ? 2.047 4.703 12.633 1 75.81 19 ALA B C 1
ATOM 713 O O . ALA B 1 19 ? 2.24 3.588 13.125 1 75.81 19 ALA B O 1
ATOM 714 N N . THR B 1 20 ? 0.934 5.398 12.797 1 89.56 20 THR B N 1
ATOM 715 C CA . THR B 1 20 ? -0.289 4.684 13.148 1 89.56 20 THR B CA 1
ATOM 716 C C . THR B 1 20 ? -1.277 4.699 11.984 1 89.56 20 THR B C 1
ATOM 718 O O . THR B 1 20 ? -1.288 5.637 11.188 1 89.56 20 THR B O 1
ATOM 721 N N . TRP B 1 21 ? -1.934 3.648 11.867 1 95.69 21 TRP B N 1
ATOM 722 C CA . TRP B 1 21 ? -3.043 3.623 10.922 1 95.69 21 TRP B CA 1
ATOM 723 C C . TRP B 1 21 ? -4.23 4.422 11.453 1 95.69 21 TRP B C 1
ATOM 725 O O . TRP B 1 21 ? -4.711 4.168 12.555 1 95.69 21 TRP B O 1
ATOM 735 N N . VAL B 1 22 ? -4.672 5.387 1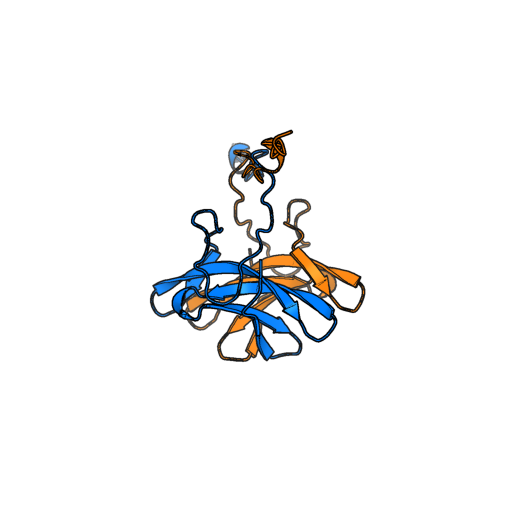0.703 1 96.31 22 VAL B N 1
ATOM 736 C CA . VAL B 1 22 ? -5.762 6.277 11.086 1 96.31 22 VAL B CA 1
ATOM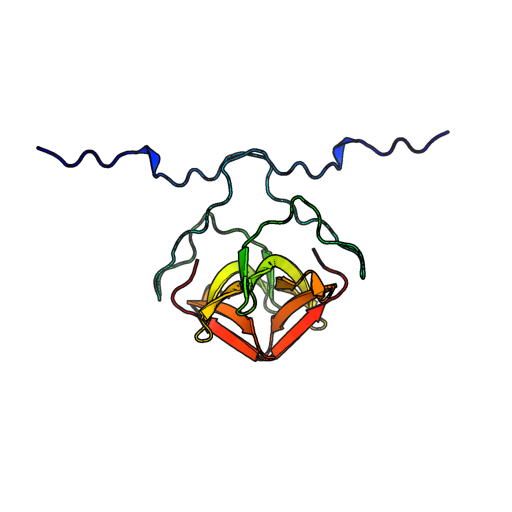 737 C C . VAL B 1 22 ? -6.996 5.984 10.234 1 96.31 22 VAL B C 1
ATOM 739 O O . VAL B 1 22 ? -6.941 6.07 9.008 1 96.31 22 VAL B O 1
ATOM 742 N N . PRO B 1 23 ? -8.141 5.645 10.914 1 97.62 23 PRO B N 1
ATOM 743 C CA . PRO B 1 23 ? -9.352 5.387 10.125 1 97.62 23 PRO B CA 1
ATOM 744 C C . PRO B 1 23 ? -9.812 6.613 9.336 1 97.62 23 PRO B C 1
ATOM 746 O O . PRO B 1 23 ? -9.75 7.734 9.844 1 97.62 23 PRO B O 1
ATOM 749 N N . VAL B 1 24 ? -10.117 6.398 8.141 1 98.12 24 VAL B N 1
ATOM 750 C CA . VAL B 1 24 ? -10.766 7.387 7.281 1 98.12 24 VAL B CA 1
ATOM 751 C C . VAL B 1 24 ? -12.141 6.883 6.859 1 98.12 24 VAL B C 1
ATOM 753 O O . VAL B 1 24 ? -12.258 5.816 6.254 1 98.12 24 VAL B O 1
ATOM 756 N N . ALA B 1 25 ? -13.172 7.641 7.211 1 98.5 25 ALA B N 1
ATOM 757 C CA . ALA B 1 25 ? -14.531 7.297 6.805 1 98.5 25 ALA B CA 1
ATOM 758 C C . ALA B 1 25 ? -14.773 7.629 5.336 1 98.5 25 ALA B C 1
ATOM 760 O O . ALA B 1 25 ? -14.078 8.477 4.766 1 98.5 25 ALA B O 1
ATOM 761 N N . ALA B 1 26 ? -15.742 6.867 4.793 1 98.38 26 ALA B N 1
ATOM 762 C CA . ALA B 1 26 ? -16.094 7.129 3.4 1 98.38 26 ALA B CA 1
ATOM 763 C C . ALA B 1 26 ? -16.375 8.609 3.174 1 98.38 26 ALA B C 1
ATOM 765 O O . ALA B 1 26 ? -17.125 9.227 3.928 1 98.38 26 ALA B O 1
ATOM 766 N N . GLY B 1 27 ? -15.711 9.141 2.135 1 97.75 27 GLY B N 1
ATOM 767 C CA . GLY B 1 27 ? -15.977 10.516 1.752 1 97.75 27 GLY B CA 1
ATOM 768 C C . GLY B 1 27 ? -15.117 11.516 2.498 1 97.75 27 GLY B C 1
ATOM 769 O O . GLY B 1 27 ? -15.109 12.703 2.164 1 97.75 27 GLY B O 1
ATOM 770 N N . GLU B 1 28 ? -14.5 11.18 3.51 1 98.38 28 GLU B N 1
ATOM 771 C CA . GLU B 1 28 ? -13.641 12.094 4.254 1 98.38 28 GLU B CA 1
ATOM 772 C C . GLU B 1 28 ? -12.312 12.312 3.533 1 98.38 28 GLU B C 1
ATOM 774 O O . GLU B 1 28 ? -11.82 11.422 2.838 1 98.38 28 GLU B O 1
ATOM 779 N N . PRO B 1 29 ? -11.766 13.414 3.697 1 98 29 PRO B N 1
ATOM 780 C CA . PRO B 1 29 ? -10.484 13.688 3.047 1 98 29 PRO B CA 1
ATOM 781 C C . PRO B 1 29 ? -9.336 12.891 3.652 1 98 29 PRO B C 1
ATOM 783 O O . PRO B 1 29 ? -9.406 12.477 4.812 1 98 29 PRO B O 1
ATOM 786 N N . VAL B 1 30 ? -8.32 12.68 2.844 1 97.88 30 VAL B N 1
ATOM 787 C CA . VAL B 1 30 ? -7.078 12.094 3.34 1 97.88 30 VAL B CA 1
ATOM 788 C C . VAL B 1 30 ? -6.484 12.992 4.426 1 97.88 30 VAL B C 1
ATOM 790 O O . VAL B 1 30 ? -6.387 14.203 4.254 1 97.88 30 VAL B O 1
ATOM 793 N N . PRO B 1 31 ? -6.102 12.438 5.562 1 96 31 PRO B N 1
ATOM 794 C CA . PRO B 1 31 ? -5.496 13.25 6.617 1 96 31 PRO B CA 1
ATOM 795 C C . PRO B 1 31 ? -4.199 13.922 6.168 1 96 31 PRO B C 1
ATOM 797 O O . PRO B 1 31 ? -3.455 13.359 5.363 1 96 31 PRO B O 1
ATOM 800 N N . PRO B 1 32 ? -3.875 15.102 6.711 1 93.44 32 PRO B N 1
ATOM 801 C CA . PRO B 1 32 ? -2.645 15.805 6.34 1 93.44 32 PRO B CA 1
ATOM 802 C C . PRO B 1 32 ? -1.385 15.023 6.707 1 93.44 32 PRO B C 1
ATOM 804 O O . PRO B 1 32 ? -0.312 15.281 6.156 1 93.44 32 PRO B O 1
ATOM 807 N N . SER B 1 33 ? -1.528 14.031 7.582 1 90.44 33 SER B N 1
ATOM 808 C CA . SER B 1 33 ? -0.372 13.266 8.031 1 90.44 33 SER B CA 1
ATOM 809 C C . SER B 1 33 ? -0.163 12.023 7.176 1 90.44 33 SER B C 1
ATOM 811 O O . SER B 1 33 ? 0.764 11.242 7.414 1 90.44 33 SER B O 1
ATOM 813 N N . ALA B 1 34 ? -1.032 11.852 6.27 1 93.88 34 ALA B N 1
ATOM 814 C CA . ALA B 1 34 ? -0.908 10.656 5.434 1 93.88 34 ALA B CA 1
ATOM 815 C C . ALA B 1 34 ? 0.466 10.594 4.773 1 93.88 34 ALA B C 1
ATOM 817 O O . ALA B 1 34 ? 1.035 11.625 4.406 1 93.88 34 ALA B O 1
ATOM 818 N N . ILE B 1 35 ? 0.978 9.383 4.551 1 92.69 35 ILE B N 1
ATOM 819 C CA . ILE B 1 35 ? 2.312 9.172 4 1 92.69 35 ILE B CA 1
ATOM 820 C C . ILE B 1 35 ? 2.25 9.172 2.477 1 92.69 35 ILE B C 1
ATOM 822 O O . ILE B 1 35 ? 1.656 8.281 1.869 1 92.69 35 ILE B O 1
ATOM 826 N N . PRO B 1 36 ? 2.881 10.195 1.868 1 95.69 36 PRO B N 1
ATOM 827 C CA . PRO B 1 36 ? 2.99 10.133 0.409 1 95.69 36 PRO B CA 1
ATOM 828 C C . PRO B 1 36 ? 3.848 8.961 -0.067 1 95.69 36 PRO B C 1
ATOM 830 O O . PRO B 1 36 ? 4.887 8.672 0.529 1 95.69 36 PRO B O 1
ATOM 833 N N . ALA B 1 37 ? 3.354 8.336 -1.141 1 97.38 37 ALA B N 1
ATOM 834 C CA . ALA B 1 37 ? 4.031 7.086 -1.459 1 97.38 37 ALA B CA 1
ATOM 835 C C . ALA B 1 37 ? 4.168 6.902 -2.969 1 97.38 37 ALA B C 1
ATOM 837 O O . ALA B 1 37 ? 4.707 5.895 -3.432 1 97.38 37 ALA B O 1
ATOM 838 N N . GLY B 1 38 ? 3.619 7.773 -3.76 1 98.31 38 GLY B N 1
ATOM 839 C CA . GLY B 1 38 ? 3.711 7.645 -5.203 1 98.31 38 GLY B CA 1
ATOM 840 C C . GLY B 1 38 ? 2.996 8.758 -5.949 1 98.31 38 GLY B C 1
ATOM 841 O O . GLY B 1 38 ? 2.402 9.641 -5.332 1 98.31 38 GLY B O 1
ATOM 842 N N . LEU B 1 39 ? 3.141 8.617 -7.234 1 98.44 39 LEU B N 1
ATOM 843 C CA . LEU B 1 39 ? 2.5 9.508 -8.195 1 98.44 39 LEU B CA 1
ATOM 844 C C . LEU B 1 39 ? 1.946 8.711 -9.383 1 98.44 39 LEU B C 1
ATOM 846 O O . LEU B 1 39 ? 2.619 7.828 -9.906 1 98.44 39 LEU B O 1
ATOM 850 N N . ASP B 1 40 ? 0.73 9.023 -9.656 1 98.06 40 ASP B N 1
ATOM 851 C CA . ASP B 1 40 ? 0.219 8.352 -10.852 1 98.06 40 ASP B CA 1
ATOM 852 C C . ASP B 1 40 ? 0.668 9.078 -12.117 1 98.06 40 ASP B C 1
ATOM 854 O O . ASP B 1 40 ? 1.408 10.062 -12.047 1 98.06 40 ASP B O 1
ATOM 858 N N . THR B 1 41 ? 0.249 8.562 -13.273 1 97.75 41 THR B N 1
ATOM 859 C CA . THR B 1 41 ? 0.732 9.086 -14.547 1 97.75 41 THR B CA 1
ATOM 860 C C . THR B 1 41 ? 0.2 10.5 -14.789 1 97.75 41 THR B C 1
ATOM 862 O O . THR B 1 41 ? 0.75 11.242 -15.602 1 97.75 41 THR B O 1
ATOM 865 N N . GLY B 1 42 ? -0.841 10.914 -14.117 1 97.5 42 GLY B N 1
ATOM 866 C CA . GLY B 1 42 ? -1.416 12.242 -14.242 1 97.5 42 GLY B CA 1
ATOM 867 C C . GLY B 1 42 ? -0.85 13.234 -13.242 1 97.5 42 GLY B C 1
ATOM 868 O O . GLY B 1 42 ? -1.239 14.406 -13.234 1 97.5 42 GLY B O 1
ATOM 869 N N . GLY B 1 43 ? -0.013 12.758 -12.398 1 97.44 43 GLY B N 1
ATOM 870 C CA . GLY B 1 43 ? 0.624 13.641 -11.438 1 97.44 43 GLY B CA 1
ATOM 871 C C . GLY B 1 43 ? -0.111 13.703 -10.109 1 97.44 43 GLY B C 1
ATOM 872 O O . GLY B 1 43 ? 0.211 14.523 -9.25 1 97.44 43 GLY B O 1
ATOM 873 N N . GLU B 1 44 ? -1.101 12.906 -9.984 1 98.25 44 GLU B N 1
ATOM 874 C CA . GLU B 1 44 ? -1.794 12.906 -8.703 1 98.25 44 GLU B CA 1
ATOM 875 C C . GLU B 1 44 ? -0.99 12.156 -7.641 1 98.25 44 GLU B C 1
ATOM 877 O O . GLU B 1 44 ? -0.528 11.039 -7.875 1 98.25 44 GLU B O 1
ATOM 882 N N . GLN B 1 45 ? -0.787 12.844 -6.488 1 98.62 45 GLN B N 1
ATOM 883 C CA . GLN B 1 45 ? -0.106 12.234 -5.355 1 98.62 45 GLN B CA 1
ATOM 884 C C . GLN B 1 45 ? -0.919 11.07 -4.789 1 98.62 45 GLN B C 1
ATOM 886 O O . GLN B 1 45 ? -2.111 11.219 -4.512 1 98.62 45 GLN B O 1
ATOM 891 N N . LEU B 1 46 ? -0.277 9.922 -4.617 1 98.75 46 LEU B N 1
ATOM 892 C CA . LEU B 1 46 ? -0.855 8.742 -3.984 1 98.75 46 LEU B CA 1
ATOM 893 C C . LEU B 1 46 ? -0.308 8.562 -2.572 1 98.75 46 LEU B C 1
ATOM 895 O O . LEU B 1 46 ? 0.809 8.992 -2.275 1 98.75 46 LEU B O 1
ATOM 899 N N . TYR B 1 47 ? -1.084 7.961 -1.758 1 98.12 47 TYR B N 1
ATOM 900 C CA . TYR B 1 47 ? -0.692 7.719 -0.374 1 98.12 47 TYR B CA 1
ATOM 901 C C . TYR B 1 47 ? -0.824 6.242 -0.018 1 98.12 47 TYR B C 1
ATOM 903 O O . TYR B 1 47 ? -1.541 5.496 -0.691 1 98.12 47 TYR B O 1
ATOM 911 N N . VAL B 1 48 ? -0.127 5.84 1.018 1 97.5 48 VAL B N 1
ATOM 912 C CA . VAL B 1 48 ? -0.305 4.512 1.6 1 97.5 48 VAL B CA 1
ATOM 913 C C . VAL B 1 48 ? -1.654 4.434 2.309 1 97.5 48 VAL B C 1
ATOM 915 O O . VAL B 1 48 ? -2.043 5.367 3.018 1 97.5 48 VAL B O 1
ATOM 918 N N . GLY B 1 49 ? -2.32 3.391 2.148 1 98.19 49 GLY B N 1
ATOM 919 C CA . GLY B 1 49 ? -3.49 3.018 2.928 1 98.19 49 GLY B CA 1
ATOM 920 C C . GLY B 1 49 ? -3.682 1.516 3.035 1 98.19 49 GLY B C 1
ATOM 921 O O . GLY B 1 49 ? -2.928 0.745 2.436 1 98.19 49 GLY B O 1
ATOM 922 N N . ARG B 1 50 ? -4.609 1.129 3.824 1 98.88 50 ARG B N 1
ATOM 923 C CA . ARG B 1 50 ? -5.027 -0.268 3.885 1 98.88 50 ARG B CA 1
ATOM 924 C C . ARG B 1 50 ? -6.535 -0.382 4.062 1 98.88 50 ARG B C 1
ATOM 926 O O . ARG B 1 50 ? -7.16 0.487 4.672 1 98.88 50 ARG B O 1
ATOM 933 N N . GLY B 1 51 ? -7.027 -1.363 3.479 1 98.81 51 GLY B N 1
ATOM 934 C CA . GLY B 1 51 ? -8.453 -1.633 3.533 1 98.81 51 GLY B CA 1
ATOM 935 C C . GLY B 1 51 ? -8.781 -3.096 3.768 1 98.81 51 GLY B C 1
ATOM 936 O O . GLY B 1 51 ? -7.988 -3.975 3.41 1 98.81 51 GLY B O 1
ATOM 937 N N . LYS B 1 52 ? -9.898 -3.322 4.371 1 98.75 52 LYS B N 1
ATOM 938 C CA . LYS B 1 52 ? -10.391 -4.684 4.559 1 98.75 52 LYS B CA 1
ATOM 939 C C . LYS B 1 52 ? -11.133 -5.176 3.32 1 98.75 52 LYS B C 1
ATOM 941 O O . LYS B 1 52 ? -12.125 -4.57 2.902 1 98.75 52 LYS B O 1
ATOM 946 N N . HIS B 1 53 ? -10.617 -6.211 2.836 1 98.56 53 HIS B N 1
ATOM 947 C CA . HIS B 1 53 ? -11.281 -6.855 1.71 1 98.56 53 HIS B CA 1
ATOM 948 C C . HIS B 1 53 ? -12.398 -7.773 2.184 1 98.56 53 HIS B C 1
ATOM 950 O O . HIS B 1 53 ? -12.391 -8.242 3.322 1 98.56 53 HIS B O 1
ATOM 956 N N . GLU B 1 54 ? -13.344 -8.047 1.275 1 98.06 54 GLU B N 1
ATOM 957 C CA . GLU B 1 54 ? -14.477 -8.898 1.624 1 98.06 54 GLU B CA 1
ATOM 958 C C . GLU B 1 54 ? -14.016 -10.297 2.023 1 98.06 54 GLU B C 1
ATOM 960 O O . GLU B 1 54 ? -14.711 -11 2.758 1 98.06 54 GLU B O 1
ATOM 965 N N . SER B 1 55 ? -12.875 -10.656 1.512 1 97.38 55 SER B N 1
ATOM 966 C CA . SER B 1 55 ? -12.328 -11.961 1.863 1 97.38 55 SER B CA 1
ATOM 967 C C . SER B 1 55 ? -11.977 -12.031 3.348 1 97.38 55 SER B C 1
ATOM 969 O O . SER B 1 55 ? -11.773 -13.125 3.889 1 97.38 55 SER B O 1
ATOM 971 N N . GLY B 1 56 ? -11.906 -10.961 4.012 1 98.06 56 GLY B N 1
ATOM 972 C CA . GLY B 1 56 ? -11.477 -10.891 5.398 1 98.06 56 GLY B CA 1
ATOM 973 C C . GLY B 1 56 ? -10.039 -10.422 5.551 1 98.06 56 GLY B C 1
ATOM 974 O O . GLY B 1 56 ? -9.594 -10.117 6.656 1 98.06 56 GLY B O 1
ATOM 975 N N . ALA B 1 57 ? -9.344 -10.32 4.496 1 98.5 57 ALA B N 1
ATOM 976 C CA . ALA B 1 57 ? -7.957 -9.875 4.527 1 98.5 57 ALA B CA 1
ATOM 977 C C . ALA B 1 57 ? -7.863 -8.367 4.738 1 98.5 57 ALA B C 1
ATOM 979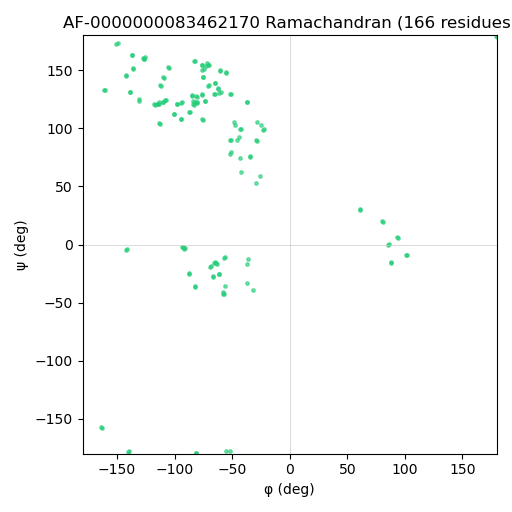 O O . ALA B 1 57 ? -8.742 -7.617 4.297 1 98.5 57 ALA B O 1
ATOM 980 N N . LEU B 1 58 ? -6.84 -7.949 5.488 1 98.81 58 LEU B N 1
ATOM 981 C CA . LEU B 1 58 ? -6.418 -6.551 5.551 1 98.81 58 LEU B CA 1
ATOM 982 C C . LEU B 1 58 ? -5.23 -6.301 4.625 1 98.81 58 LEU B C 1
ATOM 984 O O . LEU B 1 58 ? -4.188 -6.945 4.758 1 98.81 58 LEU B O 1
ATOM 988 N N . ILE B 1 59 ? -5.418 -5.391 3.688 1 98.88 59 ILE B N 1
ATOM 989 C CA . ILE B 1 59 ? -4.488 -5.316 2.566 1 98.88 59 ILE B CA 1
ATOM 990 C C . ILE B 1 59 ? -4.031 -3.871 2.371 1 98.88 59 ILE B C 1
ATOM 992 O O . ILE B 1 59 ? -4.855 -2.967 2.23 1 98.88 59 ILE B O 1
ATOM 996 N N . PRO B 1 60 ? -2.744 -3.646 2.367 1 98.75 60 PRO B N 1
ATOM 997 C CA . PRO B 1 60 ? -2.293 -2.311 1.972 1 98.75 60 PRO B CA 1
ATOM 998 C C . PRO B 1 60 ? -2.451 -2.055 0.474 1 98.75 60 PRO B C 1
ATOM 1000 O O . PRO B 1 60 ? -2.461 -2.998 -0.32 1 98.75 60 PRO B O 1
ATOM 1003 N N . GLY B 1 61 ? -2.59 -0.799 0.162 1 98.88 61 GLY B N 1
ATOM 1004 C CA . GLY B 1 61 ? -2.785 -0.385 -1.218 1 98.88 61 GLY B CA 1
ATOM 1005 C C . GLY B 1 61 ? -2.531 1.094 -1.439 1 98.88 61 GLY B C 1
ATOM 1006 O O . GLY B 1 61 ? -1.714 1.7 -0.744 1 98.88 61 GLY B O 1
ATOM 1007 N N . LYS B 1 62 ? -3.102 1.627 -2.494 1 98.94 62 LYS B N 1
ATOM 1008 C CA . LYS B 1 62 ? -2.91 3.029 -2.85 1 98.94 62 LYS B CA 1
ATOM 1009 C C . LYS B 1 62 ? -4.168 3.846 -2.568 1 98.94 62 LYS B C 1
ATOM 1011 O O . LYS B 1 62 ? -5.238 3.553 -3.105 1 98.94 62 LYS B O 1
ATOM 1016 N N . VAL B 1 63 ? -4.047 4.871 -1.797 1 98.81 63 VAL B N 1
ATOM 1017 C CA . VAL B 1 63 ? -5.121 5.844 -1.616 1 98.81 63 VAL B CA 1
ATOM 1018 C C . VAL B 1 63 ? -5.07 6.883 -2.732 1 98.81 63 VAL B C 1
ATOM 1020 O O . VAL B 1 63 ? -4.012 7.457 -3.008 1 98.81 63 VAL B O 1
ATOM 1023 N N . VAL B 1 64 ? -6.184 7.051 -3.344 1 98.88 64 VAL B N 1
ATOM 1024 C CA . VAL B 1 64 ? -6.34 8.062 -4.387 1 98.88 64 VAL B CA 1
ATOM 1025 C C . VAL B 1 64 ? -7.297 9.148 -3.908 1 98.88 64 VAL B C 1
ATOM 1027 O O . VAL B 1 64 ? -8.516 8.977 -3.957 1 98.88 64 VAL B O 1
ATOM 1030 N N . PRO B 1 65 ? -6.707 10.25 -3.555 1 98.44 65 PRO B N 1
ATOM 1031 C CA . PRO B 1 65 ? -7.555 11.266 -2.932 1 98.44 65 PRO B CA 1
ATOM 1032 C C . PRO B 1 65 ? -8.727 11.688 -3.818 1 98.44 65 PRO B C 1
ATOM 1034 O O . PRO B 1 65 ? -9.859 11.773 -3.344 1 98.44 65 PRO B O 1
ATOM 1037 N N . SER B 1 66 ? -8.5 11.875 -5.047 1 98.5 66 SER B N 1
ATOM 1038 C CA . SER B 1 66 ? -9.57 12.352 -5.918 1 98.5 66 SER B CA 1
ATOM 1039 C C . SER B 1 66 ? -10.672 11.305 -6.059 1 98.5 66 SER B C 1
ATOM 1041 O O . SER B 1 66 ? -11.805 11.633 -6.414 1 98.5 66 SER B O 1
ATOM 1043 N N . HIS B 1 67 ? -10.422 10.039 -5.941 1 98.5 67 HIS B N 1
ATOM 1044 C CA . HIS B 1 67 ? -11.414 8.977 -6.055 1 98.5 67 HIS B CA 1
ATOM 1045 C C . HIS B 1 67 ? -12.086 8.703 -4.711 1 98.5 67 HIS B C 1
ATOM 1047 O O . HIS B 1 67 ? -13.156 8.102 -4.656 1 98.5 67 HIS B O 1
ATOM 1053 N N . GLY B 1 68 ? -11.445 9.008 -3.594 1 98.56 68 GLY B N 1
ATOM 1054 C CA . GLY B 1 68 ? -12.008 8.828 -2.266 1 98.56 68 GLY B CA 1
ATOM 1055 C C . GLY B 1 68 ? -11.914 7.398 -1.763 1 98.56 68 GLY B C 1
ATOM 1056 O O . GLY B 1 68 ? -12.695 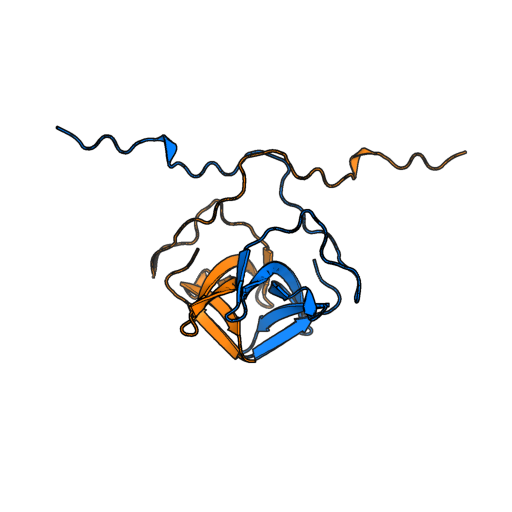6.98 -0.909 1 98.56 68 GLY B O 1
ATOM 1057 N N . VAL B 1 69 ? -11.016 6.582 -2.336 1 98.88 69 VAL B N 1
ATOM 1058 C CA . VAL B 1 69 ? -10.938 5.184 -1.931 1 98.88 69 VAL B CA 1
ATOM 1059 C C . VAL B 1 69 ? -9.469 4.77 -1.783 1 98.88 69 VAL B C 1
ATOM 1061 O O . VAL B 1 69 ? -8.57 5.465 -2.264 1 98.88 69 VAL B O 1
ATOM 1064 N N . CYS B 1 70 ? -9.266 3.684 -1.118 1 98.88 70 CYS B N 1
ATOM 1065 C CA . CYS B 1 70 ? -8.031 2.904 -1.138 1 98.88 70 CYS B CA 1
ATOM 1066 C C . CYS B 1 70 ? -8.164 1.694 -2.055 1 98.88 70 CYS B C 1
ATOM 1068 O O . CYS B 1 70 ? -8.93 0.771 -1.763 1 98.88 70 CYS B O 1
ATOM 1070 N N . TYR B 1 71 ? -7.473 1.692 -3.107 1 98.94 71 TYR B N 1
ATOM 1071 C CA . TYR B 1 71 ? -7.43 0.513 -3.963 1 98.94 71 TYR B CA 1
ATOM 1072 C C . TYR B 1 71 ? -6.465 -0.529 -3.41 1 98.94 71 TYR B C 1
ATOM 1074 O O . TYR B 1 71 ? -5.277 -0.251 -3.23 1 98.94 71 TYR B O 1
ATOM 1082 N N . VAL B 1 72 ? -6.973 -1.677 -3.16 1 98.94 72 VAL B N 1
ATOM 1083 C CA . VAL B 1 72 ? -6.125 -2.764 -2.678 1 98.94 72 VAL B CA 1
ATOM 1084 C C . VAL B 1 72 ? -6.023 -3.852 -3.746 1 98.94 72 VAL B C 1
ATOM 1086 O O . VAL B 1 72 ? -7.008 -4.152 -4.43 1 98.94 72 VAL B O 1
ATOM 1089 N N . PRO B 1 73 ? -4.828 -4.344 -3.936 1 98.88 73 PRO B N 1
ATOM 1090 C CA . PRO B 1 73 ? -4.652 -5.453 -4.871 1 98.88 73 PRO B CA 1
ATOM 1091 C C . PRO B 1 73 ? -5 -6.809 -4.254 1 98.88 73 PRO B C 1
ATOM 1093 O O . PRO B 1 73 ? -4.469 -7.164 -3.201 1 98.88 73 PRO B O 1
ATOM 1096 N N . TRP B 1 74 ? -5.84 -7.578 -4.898 1 98.31 74 TRP B N 1
ATOM 1097 C CA . TRP B 1 74 ? -6.27 -8.875 -4.395 1 98.31 74 TRP B CA 1
ATOM 1098 C C . TRP B 1 74 ? -6.867 -9.727 -5.516 1 98.31 74 TRP B C 1
ATOM 1100 O O . TRP B 1 74 ? -7.676 -9.234 -6.309 1 98.31 74 TRP B O 1
ATOM 1110 N N . GLY B 1 75 ? -6.391 -10.898 -5.496 1 97.31 75 GLY B N 1
ATOM 1111 C CA . GLY B 1 75 ? -6.988 -11.859 -6.41 1 97.31 75 GLY B CA 1
ATOM 1112 C C . GLY B 1 75 ? -6.848 -11.461 -7.867 1 97.31 75 GLY B C 1
ATOM 1113 O O . GLY B 1 75 ? -7.73 -11.734 -8.68 1 97.31 75 GLY B O 1
ATOM 1114 N N . GLY B 1 76 ? -5.848 -10.805 -8.172 1 98.06 76 GLY B N 1
ATOM 1115 C CA . GLY B 1 76 ? -5.613 -10.422 -9.555 1 98.06 76 GLY B CA 1
ATOM 1116 C C . GLY B 1 76 ? -6.32 -9.141 -9.953 1 98.06 76 GLY B C 1
ATOM 1117 O O . GLY B 1 76 ? -6.184 -8.68 -11.086 1 98.06 76 GLY B O 1
ATOM 1118 N N . GLU B 1 77 ? -7.074 -8.539 -9.008 1 98.19 77 GLU B N 1
ATOM 1119 C CA . GLU B 1 77 ? -7.879 -7.363 -9.312 1 98.19 77 GLU B CA 1
ATOM 1120 C C . GLU B 1 77 ? -7.566 -6.215 -8.359 1 98.19 77 GLU B C 1
ATOM 1122 O O . GLU B 1 77 ? -6.949 -6.418 -7.312 1 98.19 77 GLU B O 1
ATOM 1127 N N . GLU B 1 78 ? -7.938 -5.02 -8.781 1 98.06 78 GLU B N 1
ATOM 1128 C CA . GLU B 1 78 ? -7.941 -3.809 -7.969 1 98.06 78 GLU B CA 1
ATOM 1129 C C . GLU B 1 78 ? -9.312 -3.568 -7.34 1 98.06 78 GLU B C 1
ATOM 1131 O O . GLU B 1 78 ? -10.312 -3.451 -8.047 1 98.06 78 GLU B O 1
ATOM 1136 N N . HIS B 1 79 ? -9.375 -3.496 -5.977 1 98.69 79 HIS B N 1
ATOM 1137 C CA . HIS B 1 79 ? -10.617 -3.271 -5.25 1 98.69 79 HIS B CA 1
ATOM 1138 C C . HIS B 1 79 ? -10.609 -1.919 -4.547 1 98.69 79 HIS B C 1
ATOM 1140 O O . HIS B 1 79 ? -9.734 -1.648 -3.725 1 98.69 79 HIS B O 1
ATOM 1146 N N . GLY B 1 80 ? -11.547 -1.077 -4.828 1 98.75 80 GLY B N 1
ATOM 1147 C CA . GLY B 1 80 ? -11.672 0.199 -4.141 1 98.75 80 GLY B CA 1
ATOM 1148 C C . GLY B 1 80 ? -12.422 0.101 -2.826 1 98.75 80 GLY B C 1
ATOM 1149 O O . GLY B 1 80 ? -13.57 -0.329 -2.797 1 98.75 80 GLY B O 1
ATOM 1150 N N . ILE B 1 81 ? -11.836 0.511 -1.759 1 98.88 81 ILE B N 1
ATOM 1151 C CA . ILE B 1 81 ? -12.422 0.481 -0.423 1 98.88 81 ILE B CA 1
ATOM 1152 C C . ILE B 1 81 ? -12.602 1.906 0.094 1 98.88 81 ILE B C 1
ATOM 1154 O O . ILE B 1 81 ? -11.625 2.641 0.259 1 98.88 81 ILE B O 1
ATOM 1158 N N . ALA B 1 82 ? -13.812 2.281 0.404 1 98.81 82 ALA B N 1
ATOM 1159 C CA . ALA B 1 82 ? -14.109 3.662 0.772 1 98.81 82 ALA B CA 1
ATOM 1160 C C . ALA B 1 82 ? -13.789 3.92 2.24 1 98.81 82 ALA B C 1
ATOM 1162 O O . ALA B 1 82 ? -13.453 5.047 2.621 1 98.81 82 ALA B O 1
ATOM 1163 N N . GLU B 1 83 ? -14.047 2.871 3.082 1 98.75 83 GLU B N 1
ATOM 1164 C CA . GLU B 1 83 ? -13.641 2.924 4.484 1 98.75 83 GLU B CA 1
ATOM 1165 C C . GLU B 1 83 ? -12.289 2.256 4.695 1 98.75 83 GLU B C 1
ATOM 1167 O O . GLU B 1 83 ? -12.172 1.031 4.617 1 98.75 83 GLU B O 1
ATOM 1172 N N . TYR B 1 84 ? -11.305 3.043 4.938 1 98.75 84 TYR B N 1
ATOM 1173 C CA . TYR B 1 84 ? -9.938 2.545 5 1 98.75 84 TYR B CA 1
ATOM 1174 C C . TYR B 1 84 ? -9.164 3.209 6.133 1 98.75 84 TYR B C 1
ATOM 1176 O O . TYR B 1 84 ? -9.727 3.994 6.898 1 98.75 84 TYR B O 1
ATOM 1184 N N . GLU B 1 85 ? -7.875 2.783 6.152 1 97.81 85 GLU B N 1
ATOM 1185 C CA . GLU B 1 85 ? -6.914 3.422 7.043 1 97.81 85 GLU B CA 1
ATOM 1186 C C . GLU B 1 85 ? -5.672 3.873 6.281 1 97.81 85 GLU B C 1
ATOM 1188 O O . GLU B 1 85 ? -5.297 3.264 5.277 1 97.81 85 GLU B O 1
#

InterPro domains:
  IPR006616 DM9 repeat [PF11901] (19-79)
  IPR006616 DM9 repeat [SM00696] (18-85)

Nearest PDB structures (foldseek):
  6wu9-assembly1_Y  TM=3.530E-01  e=3.863E+00  Enterococcus faecalis OG1RF
  3s3z-assembly1_A  TM=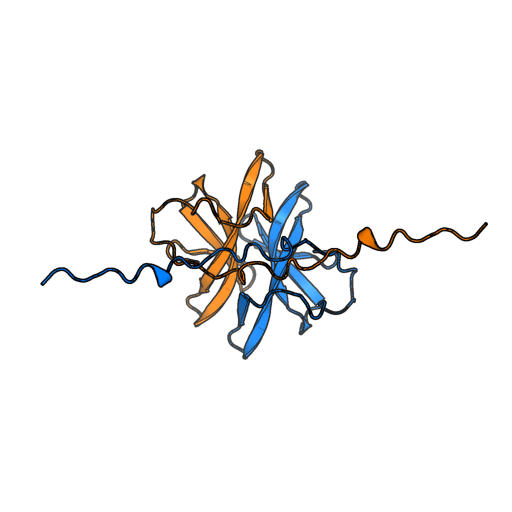3.678E-01  e=6.116E+00  Nostoc ellipsosporum
  6wu9-assembly1_Y  TM=3.527E-01  e=3.864E+00  Enterococcus faecalis OG1RF
  3s3z-assembly1_A  TM=3.673E-01  e=6.117E+00  Nostoc ellipsosporum
  2p88-assembly1_C  TM=2.804E-01  e=9.684E+00  Bacillus cereus ATCC 14579

pLDDT: mean 83.43, std 27.44, range [22.05, 98.94]

Foldseek 3Di:
DDPPPPPPVPPPPPPPDPDDADKDAFPGADDPPFAFDDADPVGFTWGWKWDQDPVRDIFIAIDGRVVQFGWGDDDNDTDTHNIID/DDPPPPVPVPVPPPPPDPDDADKDAFPRADDPPFAFDDADPVGFTWGWKWDQDPVRDIFIAIDGRVVQFGWGDDDNDTDTHNIID

Radius of gyration: 17.04 Å; Cα contacts (8 Å, |Δi|>4): 406; chains: 2; bounding box: 64×34×50 Å